Protein AF-A0A5B6WG13-F1 (afdb_monomer)

Radius of gyration: 21.67 Å; Cα contacts (8 Å, |Δi|>4): 33; chains: 1; bounding box: 46×40×50 Å

Organism: NCBI:txid47621

Solvent-accessible surface area (backbone atoms only — not comparable to full-atom values): 8619 Å² total; per-residue (Å²): 136,87,77,80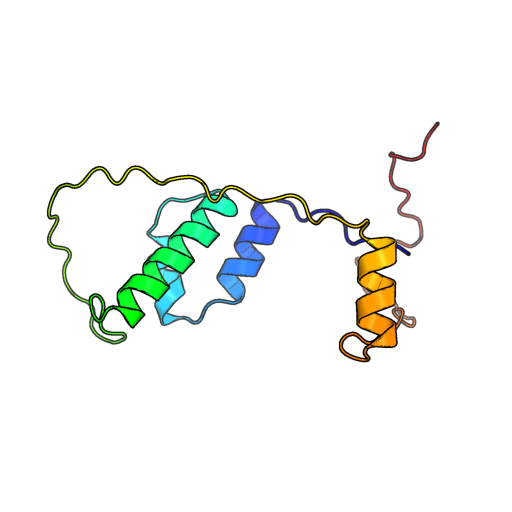,75,84,66,52,56,70,55,49,38,50,54,55,58,70,71,50,58,75,89,52,44,62,63,54,69,72,44,90,59,85,46,49,66,53,44,54,52,50,51,52,52,52,52,51,33,42,76,67,65,75,42,66,93,86,64,97,72,83,87,76,93,80,84,88,78,93,73,86,76,76,72,86,78,79,76,78,71,97,62,52,71,67,59,51,50,49,54,36,40,77,68,65,78,45,75,93,77,80,77,79,72,88,65,79,83,71,60,93,88,63,61,94,82,71,73,72,76,92,70,78,126

Mean predicted aligned error: 19.79 Å

Secondary structure (DSSP, 8-state):
-PPPP---HHHHHHHHHHHS-HHHHHHHHHS---SHHHHHHHHHHHHHHHHTTSS-TT--PPP--------------PPPPSS-HHHHHHHHHHTTS-------PPPSSPPTT--TT---GGG--

Sequence (125 aa):
MQVQPPLLEKETTMLFINTLKAPFITHMIESTTKSFADIVMAGEMIENAIRGGKIEAGKPLKVRQESGTRQNSKKPQFTPIPMTYNELYQSLFDAHVVSPFYLKLLQPPFPKSYNENAQYEYHQE

pLDDT: mean 70.32, std 14.32, range [37.28, 96.5]

Structure (mmCIF, N/CA/C/O backbone):
data_AF-A0A5B6WG13-F1
#
_entry.id   AF-A0A5B6WG13-F1
#
loop_
_atom_site.group_PDB
_atom_site.id
_atom_site.type_symbol
_atom_site.label_atom_id
_atom_site.label_alt_id
_atom_site.label_comp_id
_atom_site.label_asym_id
_atom_site.label_entity_id
_atom_site.label_seq_id
_atom_site.pdbx_PDB_ins_code
_atom_site.Cartn_x
_atom_site.Cartn_y
_atom_site.Cartn_z
_atom_site.occupancy
_atom_site.B_iso_or_equiv
_atom_site.auth_seq_id
_atom_site.auth_comp_id
_atom_site.auth_asym_id
_atom_site.auth_atom_id
_atom_site.pdbx_PDB_model_num
ATOM 1 N N . MET A 1 1 ? 11.047 -6.900 12.573 1.00 45.56 1 MET A N 1
ATOM 2 C CA . MET A 1 1 ? 10.112 -6.726 11.441 1.00 45.56 1 MET A CA 1
ATOM 3 C C . MET A 1 1 ? 10.522 -5.457 10.722 1.00 45.56 1 MET A C 1
ATOM 5 O O . MET A 1 1 ? 10.443 -4.402 11.331 1.00 45.56 1 MET A O 1
ATOM 9 N N . GLN A 1 2 ? 11.068 -5.557 9.512 1.00 47.16 2 GLN A N 1
ATOM 10 C CA . GLN A 1 2 ? 11.527 -4.389 8.760 1.00 47.16 2 GLN A CA 1
ATOM 11 C C . GLN A 1 2 ? 10.420 -3.997 7.782 1.00 47.16 2 GLN A C 1
ATOM 13 O O . GLN A 1 2 ? 10.029 -4.798 6.935 1.00 47.16 2 GLN A O 1
ATOM 18 N N . VAL A 1 3 ? 9.865 -2.802 7.962 1.00 42.59 3 VAL A N 1
ATOM 19 C CA . VAL A 1 3 ? 8.898 -2.220 7.030 1.00 42.59 3 VAL A CA 1
ATOM 20 C C . VAL A 1 3 ? 9.666 -1.599 5.867 1.00 42.59 3 VA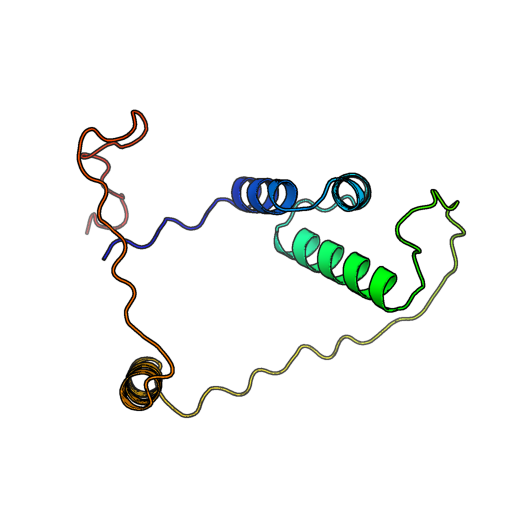L A C 1
ATOM 22 O O . VAL A 1 3 ? 10.684 -0.940 6.068 1.00 42.59 3 VAL A O 1
ATOM 25 N N . GLN A 1 4 ? 9.215 -1.883 4.647 1.00 53.78 4 GLN A N 1
ATOM 26 C CA . GLN A 1 4 ? 9.779 -1.336 3.416 1.00 53.78 4 GLN A CA 1
ATOM 27 C C . GLN A 1 4 ? 9.814 0.203 3.511 1.00 53.78 4 GLN A C 1
ATOM 29 O O . GLN A 1 4 ? 8.827 0.783 3.974 1.00 53.78 4 GLN A O 1
ATOM 34 N N . PRO A 1 5 ? 10.917 0.871 3.121 1.00 53.38 5 PRO A N 1
ATOM 35 C CA . PRO A 1 5 ? 11.000 2.327 3.176 1.00 53.38 5 PRO A CA 1
ATOM 36 C C . PRO A 1 5 ? 9.860 2.949 2.364 1.00 53.38 5 PRO A C 1
ATOM 38 O O . PRO A 1 5 ? 9.494 2.377 1.331 1.00 53.38 5 PRO A O 1
ATOM 41 N N . PRO A 1 6 ? 9.305 4.102 2.781 1.00 69.19 6 PRO A N 1
ATOM 42 C CA . PRO A 1 6 ? 8.326 4.817 1.976 1.00 69.19 6 PRO A CA 1
ATOM 43 C C . PRO A 1 6 ? 8.935 5.102 0.601 1.00 69.19 6 PRO A C 1
ATOM 45 O O . PRO A 1 6 ? 9.927 5.823 0.501 1.00 69.19 6 PRO A O 1
ATOM 48 N N . LEU A 1 7 ? 8.380 4.485 -0.444 1.00 73.50 7 LEU A N 1
ATOM 49 C CA . LEU A 1 7 ? 8.815 4.698 -1.823 1.00 73.50 7 LEU A CA 1
ATOM 50 C C . LEU A 1 7 ? 8.755 6.196 -2.140 1.00 73.50 7 LEU A C 1
ATOM 52 O O . LEU A 1 7 ? 7.782 6.871 -1.777 1.00 73.50 7 LEU A O 1
ATOM 56 N N . LEU A 1 8 ? 9.781 6.722 -2.819 1.00 77.00 8 LEU A N 1
ATOM 57 C CA . LEU A 1 8 ? 9.756 8.115 -3.250 1.00 77.00 8 LEU A CA 1
ATOM 58 C C . LEU A 1 8 ? 8.566 8.303 -4.195 1.00 77.00 8 LEU A C 1
ATOM 60 O O . LEU A 1 8 ? 8.265 7.431 -5.005 1.00 77.00 8 LEU A O 1
ATOM 64 N N . GLU A 1 9 ? 7.907 9.456 -4.146 1.00 68.69 9 GLU A N 1
ATOM 65 C CA . GLU A 1 9 ? 6.720 9.742 -4.962 1.00 68.69 9 GLU A CA 1
ATOM 66 C C . GLU A 1 9 ? 6.904 9.399 -6.451 1.00 68.69 9 GLU A C 1
ATOM 68 O O . GLU A 1 9 ? 6.016 8.830 -7.087 1.00 68.69 9 GLU A O 1
ATOM 73 N N . LYS A 1 10 ? 8.100 9.669 -6.983 1.00 68.38 10 LYS A N 1
ATOM 74 C CA . LYS A 1 10 ? 8.510 9.321 -8.346 1.00 68.38 10 LYS A CA 1
ATOM 75 C C . LYS A 1 10 ? 8.522 7.803 -8.600 1.00 68.38 10 LYS A C 1
ATOM 77 O O . LYS A 1 10 ? 8.123 7.358 -9.674 1.00 68.38 10 LYS A O 1
ATOM 82 N N . GLU A 1 11 ? 8.995 7.016 -7.641 1.00 74.12 11 GLU A N 1
ATOM 83 C CA . GLU A 1 11 ? 9.061 5.553 -7.723 1.00 74.12 11 GLU A CA 1
ATOM 84 C C . GLU A 1 11 ? 7.669 4.934 -7.587 1.00 74.12 11 GLU A C 1
ATOM 86 O O . GLU A 1 11 ? 7.298 4.093 -8.405 1.00 74.12 11 GLU A O 1
ATOM 91 N N . THR A 1 12 ? 6.861 5.412 -6.636 1.00 76.62 12 THR A N 1
ATOM 92 C CA . THR A 1 12 ? 5.461 4.989 -6.456 1.00 76.62 12 THR A CA 1
ATOM 93 C C . THR A 1 12 ? 4.622 5.297 -7.696 1.00 76.62 12 THR A C 1
ATOM 95 O O . THR A 1 12 ? 3.841 4.464 -8.153 1.00 76.62 12 THR A O 1
ATOM 98 N N . THR A 1 13 ? 4.838 6.471 -8.291 1.00 71.62 13 THR A N 1
ATOM 99 C CA . THR A 1 13 ? 4.223 6.895 -9.554 1.00 71.62 13 THR A CA 1
ATOM 100 C C . THR A 1 13 ? 4.571 5.949 -10.698 1.00 71.62 13 THR A C 1
ATOM 102 O O . THR A 1 13 ? 3.680 5.461 -11.392 1.00 71.62 13 THR A O 1
ATOM 105 N N . MET A 1 14 ? 5.859 5.653 -10.892 1.00 71.50 14 MET A N 1
ATOM 106 C CA . MET A 1 14 ? 6.286 4.722 -11.938 1.00 71.50 14 MET A CA 1
ATOM 107 C C . MET A 1 14 ? 5.742 3.313 -11.703 1.00 71.50 14 MET A C 1
ATOM 109 O O . MET A 1 14 ? 5.284 2.679 -12.651 1.00 71.50 14 MET A O 1
ATOM 113 N N . LEU A 1 15 ? 5.747 2.831 -10.457 1.00 77.44 15 LEU A N 1
ATOM 114 C CA . LEU A 1 15 ? 5.186 1.529 -10.108 1.00 77.44 15 LEU A CA 1
ATOM 115 C C . LEU A 1 15 ? 3.694 1.458 -10.455 1.00 77.44 15 LEU A C 1
ATOM 117 O O . LEU A 1 15 ? 3.264 0.476 -11.050 1.00 77.44 15 LEU A O 1
ATOM 121 N N . PHE A 1 16 ? 2.928 2.509 -10.159 1.00 75.06 16 PHE A N 1
ATOM 122 C CA . PHE A 1 16 ? 1.509 2.588 -10.503 1.00 75.06 16 PHE A CA 1
ATOM 123 C C . PHE A 1 16 ? 1.270 2.654 -12.019 1.00 75.06 16 PHE A C 1
ATOM 125 O O . PHE A 1 16 ? 0.441 1.917 -12.538 1.00 75.06 16 PHE A O 1
ATOM 132 N N . ILE A 1 17 ? 2.024 3.471 -12.763 1.00 69.75 17 ILE A N 1
ATOM 133 C CA . ILE A 1 17 ? 1.927 3.515 -14.236 1.00 69.75 17 ILE A CA 1
ATOM 134 C C . ILE A 1 17 ? 2.203 2.129 -14.842 1.00 69.75 17 ILE A C 1
ATOM 136 O O . ILE A 1 17 ? 1.497 1.703 -15.755 1.00 69.75 17 ILE A O 1
ATOM 140 N N . ASN A 1 18 ? 3.192 1.409 -14.306 1.00 74.81 18 ASN A N 1
ATOM 141 C CA . ASN A 1 18 ? 3.590 0.089 -14.790 1.00 74.81 18 ASN A CA 1
ATOM 142 C C . ASN A 1 18 ? 2.562 -1.022 -14.499 1.00 74.81 18 ASN A C 1
ATOM 144 O O . ASN A 1 18 ? 2.617 -2.064 -15.151 1.00 74.81 18 ASN A O 1
ATOM 148 N N . THR A 1 19 ? 1.636 -0.837 -13.547 1.00 77.25 19 THR A N 1
ATOM 149 C CA . THR A 1 19 ? 0.564 -1.815 -13.268 1.00 77.25 19 THR A CA 1
ATOM 150 C C . THR A 1 19 ? -0.679 -1.606 -14.132 1.00 77.25 19 THR A C 1
ATOM 152 O O . THR A 1 19 ? -1.539 -2.491 -14.196 1.00 77.25 19 THR A O 1
ATOM 155 N N . LEU A 1 20 ? -0.794 -0.471 -14.827 1.00 73.25 20 LEU A N 1
ATOM 156 C CA . LEU A 1 20 ? -1.931 -0.192 -15.697 1.00 73.25 20 LEU A CA 1
ATOM 157 C C . LEU A 1 20 ? -1.840 -0.946 -17.022 1.00 73.25 20 LEU A C 1
ATOM 159 O O . LEU A 1 20 ? -0.775 -1.171 -17.592 1.00 73.25 20 LEU A O 1
ATOM 163 N N . LYS A 1 21 ? -3.004 -1.301 -17.570 1.00 70.31 21 LYS A N 1
ATOM 164 C CA . LYS A 1 21 ? -3.085 -1.875 -18.916 1.00 70.31 21 LYS A CA 1
ATOM 165 C C . LYS A 1 21 ? -2.824 -0.785 -19.959 1.00 70.31 21 LYS A C 1
ATOM 167 O O . LYS A 1 21 ? -3.273 0.350 -19.805 1.00 70.31 21 LYS A O 1
ATOM 172 N N . ALA A 1 22 ? -2.188 -1.169 -21.067 1.00 66.38 22 ALA A N 1
ATOM 173 C CA . ALA A 1 22 ? -1.806 -0.279 -22.167 1.00 66.38 22 ALA A CA 1
ATOM 174 C C . ALA A 1 22 ? -2.878 0.741 -22.630 1.00 66.38 22 ALA A C 1
ATOM 176 O O . ALA A 1 22 ? -2.499 1.886 -22.868 1.00 66.38 22 ALA A O 1
ATOM 177 N N . PRO A 1 23 ? -4.192 0.420 -22.701 1.00 68.12 23 PRO A N 1
ATOM 178 C CA . PRO A 1 23 ? -5.213 1.392 -23.115 1.00 68.12 23 PRO A CA 1
ATOM 179 C C . PRO A 1 23 ? -5.317 2.629 -22.208 1.00 68.12 23 PRO A C 1
ATOM 181 O O . PRO A 1 23 ? -5.781 3.679 -22.648 1.00 68.12 23 PRO A O 1
ATOM 184 N N . PHE A 1 24 ? -4.896 2.510 -20.946 1.00 65.75 24 PHE A N 1
ATOM 185 C CA . PHE A 1 24 ? -5.067 3.541 -19.919 1.00 65.75 24 PHE A CA 1
ATOM 186 C C . PHE A 1 24 ? -3.803 4.376 -19.698 1.00 65.75 24 PHE A C 1
ATOM 188 O O . PHE A 1 24 ? -3.895 5.512 -19.240 1.00 65.75 24 PHE A O 1
ATOM 195 N N . ILE A 1 25 ? -2.635 3.855 -20.090 1.00 66.75 25 ILE A N 1
ATOM 196 C CA . ILE A 1 25 ? -1.341 4.531 -19.929 1.00 66.75 25 ILE A CA 1
ATOM 197 C C . ILE A 1 25 ? -1.299 5.835 -20.73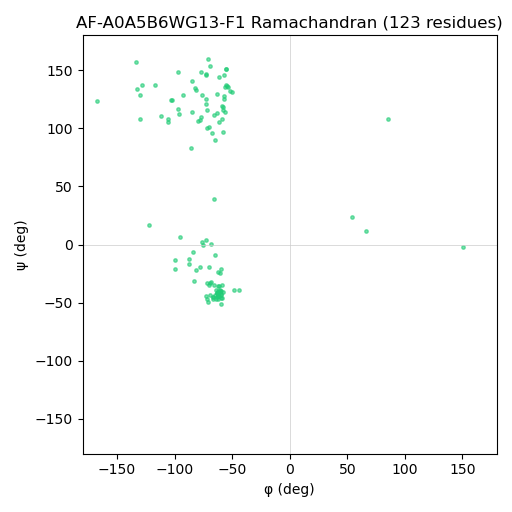5 1.00 66.75 25 ILE A C 1
ATOM 199 O O . ILE A 1 25 ? -0.917 6.864 -20.192 1.00 66.75 25 ILE A O 1
ATOM 203 N N . THR A 1 26 ? -1.746 5.835 -21.996 1.00 67.12 26 THR A N 1
ATOM 204 C CA . THR A 1 26 ? -1.767 7.050 -22.835 1.00 67.12 26 THR A CA 1
ATOM 205 C C . THR A 1 26 ? -2.621 8.156 -22.218 1.00 67.12 26 THR A C 1
ATOM 207 O O . THR A 1 26 ? -2.190 9.301 -22.156 1.00 67.12 26 THR A O 1
ATOM 210 N N . HIS A 1 27 ? -3.793 7.796 -21.686 1.00 66.19 27 HIS A N 1
ATOM 211 C CA . HIS A 1 27 ? -4.704 8.755 -21.059 1.00 66.19 27 HIS A CA 1
ATOM 212 C C . HIS A 1 27 ? -4.134 9.317 -19.751 1.00 66.19 27 HIS A C 1
ATOM 214 O O . HIS A 1 27 ? -4.376 10.475 -19.427 1.00 66.19 27 HIS A O 1
ATOM 220 N N . MET A 1 28 ? -3.354 8.517 -19.020 1.00 68.75 28 MET A N 1
ATOM 221 C CA . MET A 1 28 ? -2.746 8.938 -17.761 1.00 68.75 28 MET A CA 1
ATOM 222 C C . MET A 1 28 ? -1.440 9.726 -17.942 1.00 68.75 28 MET A C 1
ATOM 224 O O . MET A 1 28 ? -1.147 10.614 -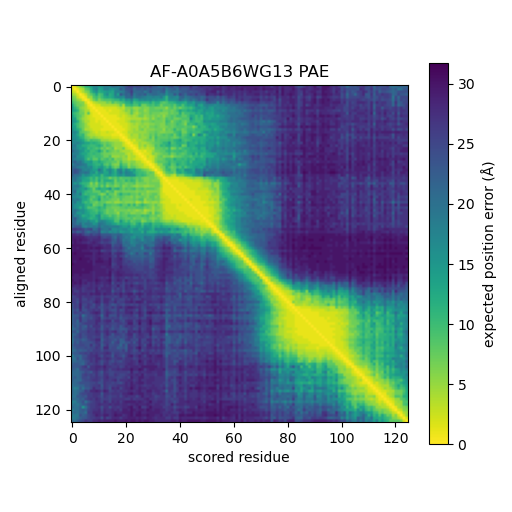17.150 1.00 68.75 28 MET A O 1
ATOM 228 N N . ILE A 1 29 ? -0.658 9.437 -18.987 1.00 65.00 29 ILE A N 1
ATOM 229 C CA . ILE A 1 29 ? 0.551 10.206 -19.328 1.00 65.00 29 ILE A CA 1
ATOM 230 C C . ILE A 1 29 ? 0.180 11.600 -19.860 1.00 65.00 29 ILE A C 1
ATOM 232 O O . ILE A 1 29 ? 0.889 12.568 -19.588 1.00 65.00 29 ILE A O 1
ATOM 236 N N . GLU A 1 30 ? -0.929 11.720 -20.597 1.00 63.69 30 GLU A N 1
ATOM 237 C CA . GLU A 1 30 ? -1.415 13.007 -21.113 1.00 63.69 30 GLU A CA 1
ATOM 238 C C . GLU A 1 30 ? -2.127 13.863 -20.051 1.00 63.69 30 GLU A C 1
ATOM 240 O O . GLU A 1 30 ? -2.210 15.084 -20.204 1.00 63.69 30 GLU A O 1
ATOM 245 N N . SER A 1 31 ? -2.589 13.273 -18.941 1.00 59.22 31 SER A N 1
ATOM 246 C CA . SER A 1 31 ? -2.996 14.037 -17.758 1.00 59.22 31 SER A CA 1
ATOM 247 C C . SER A 1 31 ? -1.745 14.491 -16.999 1.00 59.22 3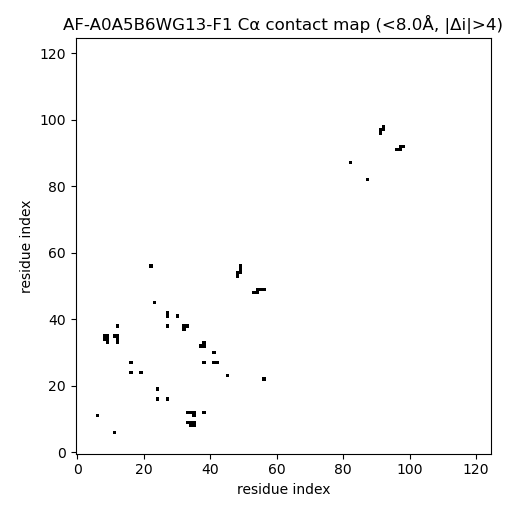1 SER A C 1
ATOM 249 O O . SER A 1 31 ? -1.029 13.681 -16.428 1.00 59.22 31 SER A O 1
ATOM 251 N N . THR A 1 32 ? -1.440 15.788 -17.018 1.00 52.22 32 THR A N 1
ATOM 252 C CA . THR A 1 32 ? -0.181 16.441 -16.588 1.00 52.22 32 THR A CA 1
ATOM 253 C C . THR A 1 32 ? 0.164 16.373 -15.082 1.00 52.22 32 THR A C 1
ATOM 255 O O . THR A 1 32 ? 0.645 17.351 -14.504 1.00 52.22 32 THR A O 1
ATOM 258 N N . THR A 1 33 ? -0.086 15.260 -14.402 1.00 56.41 33 THR A N 1
ATOM 259 C CA . THR A 1 33 ? -0.030 15.141 -12.939 1.00 56.41 33 THR A CA 1
ATOM 260 C C . THR A 1 33 ? 1.248 14.451 -12.458 1.00 56.41 33 THR A C 1
ATOM 262 O O . THR A 1 33 ? 1.556 13.343 -12.889 1.00 56.41 33 THR A O 1
ATOM 265 N N . LYS A 1 34 ? 2.008 15.114 -11.571 1.00 64.12 34 LYS A N 1
ATOM 266 C CA . LYS A 1 34 ? 3.321 14.648 -11.072 1.00 64.12 34 LYS A CA 1
ATOM 267 C C . LYS A 1 34 ? 3.265 13.974 -9.697 1.00 64.12 34 LYS A C 1
ATOM 269 O O . LYS A 1 34 ? 4.264 13.371 -9.313 1.00 64.12 34 LYS A O 1
ATOM 274 N N . SER A 1 35 ? 2.152 14.109 -8.969 1.00 69.81 35 SER A N 1
ATOM 275 C CA . SER A 1 35 ? 2.009 13.572 -7.616 1.00 69.81 35 SER A CA 1
ATOM 276 C C . SER A 1 35 ? 1.297 12.222 -7.614 1.00 69.81 35 SER A C 1
ATOM 278 O O . SER A 1 35 ? 0.422 11.970 -8.448 1.00 69.81 35 SER A O 1
ATOM 280 N N . PHE A 1 36 ? 1.639 11.355 -6.660 1.00 68.69 36 PHE A N 1
ATOM 281 C CA . PHE A 1 36 ? 0.988 10.045 -6.542 1.00 68.69 36 PHE A CA 1
ATOM 282 C C . PHE A 1 36 ? -0.522 10.186 -6.303 1.00 68.69 36 PHE A C 1
ATOM 284 O O . PHE A 1 36 ? -1.318 9.456 -6.891 1.00 68.69 36 PHE A O 1
ATOM 291 N N . ALA A 1 37 ? -0.922 11.163 -5.484 1.00 72.12 37 ALA A N 1
ATOM 292 C CA . ALA A 1 37 ? -2.328 11.435 -5.207 1.00 72.12 37 ALA A CA 1
ATOM 293 C C . ALA A 1 37 ? -3.076 11.850 -6.480 1.00 72.12 37 ALA A C 1
ATOM 295 O O . ALA A 1 37 ? -4.153 11.329 -6.756 1.00 72.12 37 ALA A O 1
ATOM 296 N N . ASP A 1 38 ? -2.484 12.724 -7.292 1.00 71.75 38 ASP A N 1
ATOM 297 C CA . ASP A 1 38 ? -3.111 13.185 -8.530 1.00 71.75 38 ASP A CA 1
ATOM 298 C C . ASP A 1 38 ? -3.266 12.049 -9.556 1.00 71.75 38 ASP A C 1
ATOM 300 O O . ASP A 1 38 ? -4.265 11.988 -10.270 1.00 71.75 38 ASP A O 1
ATOM 304 N N . ILE A 1 39 ? -2.312 11.115 -9.590 1.00 74.69 39 ILE A N 1
ATOM 305 C CA . ILE A 1 39 ? -2.346 9.931 -10.457 1.00 74.69 39 ILE A CA 1
ATOM 306 C C . ILE A 1 39 ? -3.431 8.940 -10.026 1.00 74.69 39 ILE A C 1
ATOM 308 O O . ILE A 1 39 ? -4.171 8.438 -10.874 1.00 74.69 39 ILE A O 1
ATOM 312 N N . VAL A 1 40 ? -3.565 8.680 -8.722 1.00 76.25 40 VAL A N 1
ATOM 313 C CA . VAL A 1 40 ? -4.638 7.826 -8.184 1.00 76.25 40 VAL A CA 1
ATOM 314 C C . VAL A 1 40 ? -6.006 8.428 -8.509 1.00 76.25 40 VAL A C 1
ATOM 316 O O . VAL A 1 40 ? -6.886 7.724 -9.006 1.00 76.25 40 VAL A O 1
ATOM 319 N N . MET A 1 41 ? -6.158 9.741 -8.320 1.00 76.06 41 MET A N 1
ATOM 320 C CA . MET A 1 41 ? -7.387 10.464 -8.656 1.00 76.06 41 MET A CA 1
ATOM 321 C C . MET A 1 41 ? -7.683 10.418 -10.166 1.00 76.06 41 MET A C 1
ATOM 323 O O . MET A 1 41 ? -8.828 10.195 -10.560 1.00 76.06 41 MET A O 1
ATOM 327 N N . ALA A 1 42 ? -6.671 10.576 -11.027 1.00 76.38 42 ALA A N 1
ATOM 328 C CA . ALA A 1 42 ? -6.829 10.474 -12.480 1.00 76.38 42 ALA A CA 1
ATOM 329 C C . ALA A 1 42 ? -7.240 9.056 -12.922 1.00 76.38 42 ALA A C 1
ATOM 331 O O . ALA A 1 42 ? -8.153 8.906 -13.739 1.00 76.38 42 ALA A O 1
ATOM 332 N N . GLY A 1 43 ? -6.623 8.017 -12.349 1.00 77.62 43 GLY A N 1
ATOM 333 C CA . GLY A 1 43 ? -6.992 6.620 -12.590 1.00 77.62 43 GLY A CA 1
ATOM 334 C C . GLY A 1 43 ? -8.441 6.320 -12.197 1.00 77.62 43 GLY A C 1
ATOM 335 O O . GLY A 1 43 ? -9.191 5.751 -12.993 1.00 77.62 43 GLY A O 1
ATOM 336 N N . GLU A 1 44 ? -8.869 6.786 -11.020 1.00 80.38 44 GLU A N 1
ATOM 337 C CA . GLU A 1 44 ? -10.253 6.649 -10.548 1.00 80.38 44 GLU A CA 1
ATOM 338 C C . GLU A 1 44 ? -11.250 7.379 -11.466 1.00 80.38 44 GLU A C 1
ATOM 340 O O . GLU A 1 44 ? -12.324 6.855 -11.780 1.00 80.38 44 GLU A O 1
ATOM 345 N N . MET A 1 45 ? -10.898 8.574 -11.954 1.00 76.06 45 MET A N 1
ATOM 346 C CA . MET A 1 45 ? -11.726 9.322 -12.905 1.00 76.06 45 MET A CA 1
ATOM 347 C C . MET A 1 45 ? -11.903 8.582 -14.236 1.00 76.06 45 MET A C 1
ATOM 349 O O . MET A 1 45 ? -13.014 8.551 -14.775 1.00 76.06 45 MET A O 1
ATOM 353 N N . ILE A 1 46 ? -10.837 7.969 -14.756 1.00 77.25 46 ILE A N 1
ATOM 354 C CA . ILE A 1 46 ? -10.876 7.184 -15.997 1.00 77.25 46 ILE A CA 1
ATOM 355 C C . ILE A 1 46 ? -11.733 5.926 -15.805 1.00 77.25 46 ILE A C 1
ATOM 357 O O . ILE A 1 46 ? -12.605 5.646 -16.630 1.00 77.25 46 ILE A O 1
ATOM 361 N N . GLU A 1 47 ? -11.556 5.199 -14.700 1.00 78.56 47 GLU A N 1
ATOM 362 C CA . GLU A 1 47 ? -12.336 3.992 -14.403 1.00 78.56 47 GLU A CA 1
ATOM 363 C C . GLU A 1 47 ? -13.836 4.299 -14.254 1.00 78.56 47 GLU A C 1
ATOM 365 O O . GLU A 1 47 ? -14.685 3.616 -14.838 1.00 78.56 47 GLU A O 1
ATOM 370 N N . ASN A 1 48 ? -14.169 5.377 -13.535 1.00 75.00 48 ASN A N 1
ATOM 371 C CA . ASN A 1 48 ? -15.540 5.864 -13.395 1.00 75.00 48 ASN A CA 1
ATOM 372 C C . ASN A 1 48 ? -16.158 6.256 -14.745 1.00 75.00 48 ASN A C 1
ATOM 374 O O . ASN A 1 48 ? -17.327 5.959 -14.996 1.00 75.00 48 ASN A O 1
ATOM 378 N N . ALA A 1 49 ? -15.390 6.891 -15.632 1.00 70.12 49 ALA A N 1
ATOM 379 C CA . ALA A 1 49 ? -15.868 7.290 -16.952 1.00 70.12 49 ALA A CA 1
ATOM 380 C C . ALA A 1 49 ? -16.127 6.090 -17.884 1.00 70.12 49 ALA A C 1
ATOM 382 O O . ALA A 1 49 ? -17.074 6.130 -18.675 1.00 70.12 49 ALA A O 1
ATOM 383 N N . ILE A 1 50 ? -15.346 5.013 -17.757 1.00 74.25 50 ILE A N 1
ATOM 384 C CA . ILE A 1 50 ? -15.560 3.753 -18.489 1.00 74.25 50 ILE A CA 1
ATOM 385 C C . ILE A 1 50 ? -16.798 3.031 -17.958 1.00 74.25 50 ILE A C 1
ATOM 387 O O . ILE A 1 50 ? -17.683 2.664 -18.729 1.00 74.25 50 ILE A O 1
ATOM 391 N N . ARG A 1 51 ? -16.899 2.875 -16.633 1.00 78.25 51 ARG A N 1
ATOM 392 C CA . ARG A 1 51 ? -18.052 2.236 -15.978 1.00 78.25 51 ARG A CA 1
ATOM 393 C C . ARG A 1 51 ? -19.355 2.993 -16.238 1.00 78.25 51 ARG A C 1
ATOM 395 O O . ARG A 1 51 ? -20.398 2.371 -16.402 1.00 78.25 51 ARG A O 1
ATOM 402 N N . GLY A 1 52 ? -19.290 4.321 -16.311 1.00 72.44 52 GLY A N 1
ATOM 403 C CA . GLY A 1 52 ? -20.421 5.180 -16.657 1.00 72.44 52 GLY A CA 1
ATOM 404 C C . GLY A 1 52 ? -20.773 5.209 -18.149 1.00 72.44 52 GLY A C 1
ATOM 405 O O . GLY A 1 52 ? -21.649 5.980 -18.530 1.00 72.44 52 GLY A O 1
ATOM 406 N N . GLY A 1 53 ? -20.082 4.440 -19.002 1.00 65.50 53 GLY A N 1
ATOM 407 C CA . GLY A 1 53 ? -20.317 4.408 -20.452 1.00 65.50 53 GLY A CA 1
ATOM 408 C C . GLY A 1 53 ? -19.979 5.716 -21.177 1.00 65.50 53 GLY A C 1
ATOM 409 O O . GLY A 1 53 ? -20.339 5.888 -22.338 1.00 65.50 53 GLY A O 1
ATOM 410 N N . LYS A 1 54 ? -19.297 6.654 -20.504 1.00 61.38 54 LYS A N 1
ATOM 411 C CA . LYS A 1 54 ? -18.935 7.973 -21.047 1.00 61.38 54 LYS A CA 1
ATOM 412 C C . LYS A 1 54 ? -17.686 7.903 -21.932 1.00 61.38 54 LYS A C 1
ATOM 414 O O . LYS A 1 54 ? -17.491 8.769 -22.782 1.00 61.38 54 LYS A O 1
ATOM 419 N N . ILE A 1 55 ? -16.862 6.870 -21.749 1.00 61.25 55 ILE A N 1
ATOM 420 C CA . ILE A 1 55 ? -15.706 6.544 -22.588 1.00 61.25 55 ILE A CA 1
ATOM 421 C C . ILE A 1 55 ? -15.819 5.062 -22.947 1.00 61.25 55 ILE A C 1
ATOM 423 O O . ILE A 1 55 ? -15.642 4.192 -22.097 1.00 61.25 55 ILE A O 1
ATOM 427 N N . GLU A 1 56 ? -16.146 4.755 -24.201 1.00 56.62 56 GLU A N 1
ATOM 428 C CA . GLU A 1 56 ? -16.100 3.375 -24.681 1.00 56.62 56 GLU A CA 1
ATOM 429 C C . GLU A 1 56 ? -14.638 2.948 -24.845 1.00 56.62 56 GLU A C 1
ATOM 431 O O . GLU A 1 56 ? -13.879 3.553 -25.608 1.00 56.62 56 GLU A O 1
ATOM 436 N N . ALA A 1 57 ? -14.244 1.897 -24.124 1.00 49.50 57 ALA A N 1
ATOM 437 C CA . ALA A 1 57 ? -12.925 1.290 -24.222 1.00 49.50 57 ALA A CA 1
ATOM 438 C C . ALA A 1 57 ? -12.733 0.683 -25.623 1.00 49.50 57 ALA A C 1
ATOM 440 O O . ALA A 1 57 ? -13.075 -0.473 -25.857 1.00 49.50 57 ALA A O 1
ATOM 441 N N . GLY A 1 58 ? -12.218 1.473 -26.569 1.00 51.62 58 GLY A N 1
ATOM 442 C CA . GLY A 1 58 ? -11.870 0.967 -27.900 1.00 51.62 58 GLY A CA 1
ATOM 443 C C . GLY A 1 58 ? -11.950 1.940 -29.074 1.00 51.62 58 GLY A C 1
ATOM 444 O O . GLY A 1 58 ? -11.599 1.536 -30.179 1.00 51.62 58 GLY A O 1
ATOM 445 N N . LYS A 1 59 ? -12.366 3.201 -28.895 1.00 47.00 59 LYS A N 1
ATOM 446 C CA . LYS A 1 59 ? -12.399 4.172 -30.004 1.00 47.00 59 LYS A CA 1
ATOM 447 C C . LYS A 1 59 ? -11.714 5.494 -29.639 1.00 47.00 59 LYS A C 1
ATOM 449 O O . LYS A 1 59 ? -12.057 6.069 -28.608 1.00 47.00 59 LYS A O 1
ATOM 454 N N . PRO A 1 60 ? -10.767 6.003 -30.457 1.00 48.91 60 PRO A N 1
ATOM 455 C CA . PRO A 1 60 ? -10.170 7.309 -30.220 1.00 48.91 60 PRO A CA 1
ATOM 456 C C . PRO A 1 60 ? -11.231 8.359 -30.547 1.00 48.91 60 PRO A C 1
ATOM 458 O O . PRO A 1 60 ? -11.508 8.628 -31.717 1.00 48.91 60 PRO A O 1
ATOM 461 N N . LEU A 1 61 ? -11.888 8.905 -29.523 1.00 45.91 61 LEU A N 1
ATOM 462 C CA . LEU A 1 61 ? -12.932 9.903 -29.723 1.00 45.91 61 LEU A CA 1
ATOM 463 C C . LEU A 1 61 ? -12.418 11.305 -29.403 1.00 45.91 61 LEU A C 1
ATOM 465 O O . LEU A 1 61 ? -11.915 11.582 -28.318 1.00 45.91 61 LEU A O 1
ATOM 469 N N . LYS A 1 62 ? -12.565 12.181 -30.401 1.00 47.81 62 LYS A N 1
ATOM 470 C CA . LYS A 1 62 ? -12.227 13.602 -30.365 1.00 47.81 62 LYS A CA 1
ATOM 471 C C . LYS A 1 62 ? -12.821 14.295 -29.138 1.00 47.81 62 LYS A C 1
ATOM 473 O O . LYS A 1 62 ? -14.023 14.226 -28.892 1.00 47.81 62 LYS A O 1
ATOM 478 N N . VAL A 1 63 ? -11.963 15.046 -28.453 1.00 41.44 63 VAL A N 1
ATOM 479 C CA . VAL A 1 63 ? -12.310 15.961 -27.366 1.00 41.44 63 VAL A CA 1
ATOM 480 C C . VAL A 1 63 ? -13.288 17.016 -27.878 1.00 41.44 63 VAL A C 1
ATOM 482 O O . VAL A 1 63 ? -12.956 17.809 -28.760 1.00 41.44 63 VAL A O 1
ATOM 485 N N . ARG A 1 64 ? -14.481 17.062 -27.285 1.00 45.19 64 ARG A N 1
ATOM 486 C CA . ARG A 1 64 ? -15.299 18.272 -27.260 1.00 45.19 64 ARG A CA 1
ATOM 487 C C . ARG A 1 64 ? -15.343 18.770 -25.823 1.00 45.19 64 ARG A C 1
ATOM 489 O O . ARG A 1 64 ? -15.864 18.117 -24.926 1.00 45.19 64 ARG A O 1
ATOM 496 N N . GLN A 1 65 ? -14.685 19.904 -25.643 1.00 55.47 65 GLN A N 1
ATOM 497 C CA . GLN A 1 65 ? -14.577 20.674 -24.419 1.00 55.47 65 GLN A CA 1
ATOM 498 C C . GLN A 1 65 ? -15.962 21.215 -24.066 1.00 55.47 65 GLN A C 1
ATOM 500 O O . GLN A 1 65 ? -16.478 22.062 -24.789 1.00 55.47 65 GLN A O 1
ATOM 505 N N . GLU A 1 66 ? -16.570 20.731 -22.983 1.00 37.84 66 GLU A N 1
ATOM 506 C CA . GLU A 1 66 ? -17.789 21.336 -22.449 1.00 37.84 66 GLU A CA 1
ATOM 507 C C . GLU A 1 66 ? -17.696 21.526 -20.936 1.00 37.84 66 GLU A C 1
ATOM 509 O O . GLU A 1 66 ? -17.215 20.698 -20.164 1.00 37.84 66 GLU A O 1
ATOM 514 N N . SER A 1 67 ? -18.095 22.735 -20.586 1.00 52.06 67 SER A N 1
ATOM 515 C CA . SER A 1 67 ? -17.948 23.481 -19.355 1.00 52.06 67 SER A CA 1
ATOM 516 C C . SER A 1 67 ? -18.819 22.989 -18.202 1.00 52.06 67 SER A C 1
ATOM 518 O O . SER A 1 67 ? -19.989 22.687 -18.392 1.00 52.06 67 SER A O 1
ATOM 520 N N . GLY A 1 68 ? -18.279 23.128 -16.988 1.00 47.25 68 GLY A N 1
ATOM 521 C CA . GLY A 1 68 ? -19.042 23.551 -15.813 1.00 47.25 68 GLY A CA 1
ATOM 522 C C . GLY A 1 68 ? -19.785 22.467 -15.034 1.00 47.25 68 GLY A C 1
ATOM 523 O O . GLY A 1 68 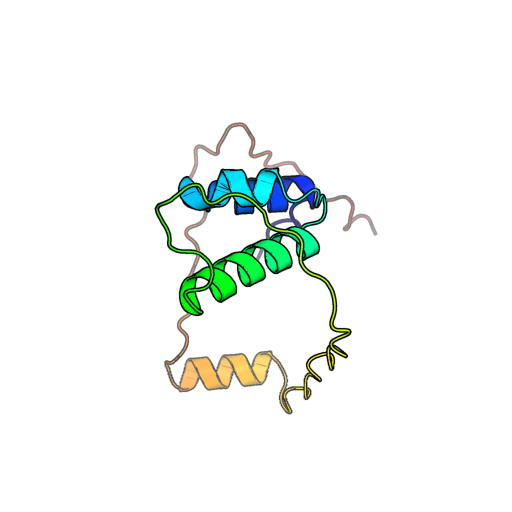? -20.875 22.053 -15.399 1.00 47.25 68 GLY A O 1
ATOM 524 N N . THR A 1 69 ? -19.284 22.141 -13.843 1.00 37.28 69 THR A N 1
ATOM 525 C CA . THR A 1 69 ? -20.060 22.279 -12.596 1.00 37.28 69 THR A CA 1
ATOM 526 C C . THR A 1 69 ? -19.125 22.124 -11.401 1.00 37.28 69 THR A C 1
ATOM 528 O O . THR A 1 69 ? -18.416 21.133 -11.262 1.00 37.28 69 THR A O 1
ATOM 531 N N . ARG A 1 70 ? -19.113 23.136 -10.529 1.00 51.53 70 ARG A N 1
ATOM 532 C CA . ARG A 1 70 ? -18.476 23.085 -9.212 1.00 51.53 70 ARG A CA 1
ATOM 533 C C . ARG A 1 70 ? -19.166 21.993 -8.394 1.00 51.53 70 ARG A C 1
ATOM 535 O O . ARG A 1 70 ? -20.289 22.206 -7.945 1.00 51.53 70 ARG A O 1
ATOM 542 N N . GLN A 1 71 ? -18.523 20.847 -8.194 1.00 52.78 71 GLN A N 1
ATOM 543 C CA . GLN A 1 71 ? -18.976 19.886 -7.194 1.00 52.78 71 GLN A CA 1
ATOM 544 C C . GLN A 1 71 ? -18.178 20.096 -5.911 1.00 52.78 71 GLN A C 1
ATOM 546 O O . GLN A 1 71 ? -16.970 19.888 -5.863 1.00 52.78 71 GLN A O 1
ATOM 551 N N . ASN A 1 72 ? -18.878 20.561 -4.876 1.00 49.03 72 ASN A N 1
ATOM 552 C CA . ASN A 1 72 ? -18.404 20.551 -3.499 1.00 49.03 72 ASN A CA 1
ATOM 553 C C . ASN A 1 72 ? -18.096 19.099 -3.110 1.00 49.03 72 ASN A C 1
ATOM 555 O O . ASN A 1 72 ? -18.999 18.352 -2.732 1.00 49.03 72 ASN A O 1
ATOM 559 N N . SER A 1 73 ? -16.831 18.693 -3.204 1.00 53.69 73 SER A N 1
ATOM 560 C CA . SER A 1 73 ? -16.359 17.421 -2.670 1.00 53.69 73 SER A CA 1
ATOM 561 C C . SER A 1 73 ? -16.449 17.483 -1.143 1.00 53.69 73 SER A C 1
ATOM 563 O O . SER A 1 73 ? -15.564 18.027 -0.476 1.00 53.69 73 SER A O 1
ATOM 565 N N . LYS A 1 74 ? -17.541 16.966 -0.568 1.00 61.66 74 LYS A N 1
ATOM 566 C CA . LYS A 1 74 ? -17.583 16.651 0.863 1.00 61.66 74 LYS A CA 1
ATOM 567 C C . LYS A 1 74 ? -16.461 15.641 1.101 1.00 61.66 74 LYS A C 1
ATOM 569 O O . LYS A 1 74 ? -16.548 14.518 0.615 1.00 61.66 74 LYS A O 1
ATOM 574 N N . LYS A 1 75 ? -15.382 16.066 1.767 1.00 63.22 75 LYS A N 1
ATOM 575 C CA . LYS A 1 75 ? -14.300 15.165 2.176 1.00 63.22 75 LYS A CA 1
ATOM 576 C C . LYS A 1 75 ? -14.936 13.989 2.928 1.00 63.22 75 LYS A C 1
ATOM 578 O O . LYS A 1 75 ? -15.780 14.254 3.789 1.00 63.22 75 LYS A O 1
ATOM 583 N N . PRO A 1 76 ? -14.584 12.731 2.620 1.00 66.06 76 PRO A N 1
ATOM 584 C CA . PRO A 1 76 ? -15.068 11.602 3.396 1.00 66.06 76 PRO A CA 1
ATOM 585 C C . PRO A 1 76 ? -14.639 11.810 4.850 1.00 66.06 76 PRO A C 1
ATOM 587 O O . PRO A 1 76 ? -13.453 11.910 5.162 1.00 66.06 76 PRO A O 1
ATOM 590 N N . GLN A 1 77 ? -15.621 11.973 5.732 1.00 74.38 77 GLN A N 1
ATOM 591 C CA . GLN A 1 77 ? -15.383 12.112 7.158 1.00 74.38 77 GLN A CA 1
ATOM 592 C C . GLN A 1 77 ? -15.150 10.711 7.718 1.00 74.38 77 GLN A C 1
ATOM 594 O O . GLN A 1 77 ? -16.083 9.920 7.824 1.00 74.38 77 GLN A O 1
ATOM 599 N N . PHE A 1 78 ? -13.899 10.399 8.047 1.00 75.69 78 PHE A N 1
ATOM 600 C CA . PHE A 1 78 ? -13.565 9.147 8.713 1.00 75.69 78 PHE A CA 1
ATOM 601 C C . PHE A 1 78 ? -14.045 9.204 10.161 1.00 75.69 78 PHE A C 1
ATOM 603 O O . PHE A 1 78 ? -13.575 10.018 10.957 1.00 75.69 78 PHE A O 1
ATOM 610 N N . THR A 1 79 ? -14.989 8.336 10.506 1.00 81.06 79 THR A N 1
ATOM 611 C CA . THR A 1 79 ? -15.304 8.036 11.901 1.00 81.06 79 THR A CA 1
ATOM 612 C C . THR A 1 79 ? -14.161 7.200 12.478 1.00 81.06 79 THR A C 1
ATOM 614 O O . THR A 1 79 ? -13.845 6.160 11.891 1.00 81.06 79 THR A O 1
ATOM 617 N N . PRO A 1 80 ? -13.528 7.612 13.590 1.00 85.25 80 PRO A N 1
ATOM 618 C CA . PRO A 1 80 ? -12.516 6.797 14.246 1.00 85.25 80 PRO A CA 1
ATOM 619 C C . PRO A 1 80 ? -13.091 5.427 14.603 1.00 85.25 80 PRO A C 1
ATOM 621 O O . PRO A 1 80 ? -14.214 5.331 15.103 1.00 85.25 80 PRO A O 1
ATOM 624 N N . ILE A 1 81 ? -12.327 4.370 14.337 1.00 87.06 81 ILE A N 1
ATOM 625 C CA . ILE A 1 81 ? -12.688 3.023 14.774 1.00 87.06 81 ILE A CA 1
ATOM 626 C C . ILE A 1 81 ? -12.688 3.035 16.313 1.00 87.06 81 ILE A C 1
ATOM 628 O O . ILE A 1 81 ? -11.709 3.493 16.904 1.00 87.06 81 ILE A O 1
ATOM 632 N N . PRO A 1 82 ? -13.759 2.560 16.977 1.00 88.94 82 PRO A N 1
ATOM 633 C CA . PRO A 1 82 ? -13.920 2.679 18.430 1.00 88.94 82 PRO A CA 1
ATOM 634 C C . PRO A 1 82 ? -12.996 1.756 19.243 1.00 88.94 82 PRO A C 1
ATOM 636 O O . PRO A 1 82 ? -13.110 1.707 20.462 1.00 88.94 82 PRO A O 1
ATOM 639 N N . MET A 1 83 ? -12.105 1.017 18.584 1.00 92.12 83 MET A N 1
ATOM 640 C CA . MET A 1 83 ? -11.175 0.068 19.189 1.00 92.12 83 MET A CA 1
ATOM 641 C C . MET A 1 83 ? -9.774 0.266 18.614 1.00 92.12 83 MET A C 1
ATOM 643 O O . MET A 1 83 ? -9.601 0.786 17.506 1.00 92.12 83 MET A O 1
ATOM 647 N N . THR A 1 84 ? -8.764 -0.158 19.363 1.00 95.06 84 THR A N 1
ATOM 648 C CA . THR A 1 84 ? -7.370 -0.055 18.930 1.00 95.06 84 THR A CA 1
ATOM 649 C C . THR A 1 84 ? -7.061 -1.041 17.799 1.00 95.06 84 THR A C 1
ATOM 651 O O . THR A 1 84 ? -7.736 -2.055 17.621 1.00 95.06 84 THR A O 1
ATOM 654 N N . TYR A 1 85 ? -5.993 -0.776 17.041 1.00 90.19 85 TYR A N 1
ATOM 655 C CA . TYR A 1 85 ? -5.556 -1.669 15.962 1.00 90.19 85 TYR A CA 1
ATOM 656 C C . TYR A 1 85 ? -5.226 -3.085 16.463 1.00 90.19 85 TYR A C 1
ATOM 658 O O . TYR A 1 85 ? -5.511 -4.061 15.776 1.00 90.19 85 TYR A O 1
ATOM 666 N N . ASN A 1 86 ? -4.674 -3.207 17.675 1.00 91.31 86 ASN A N 1
ATOM 667 C CA . ASN A 1 86 ? -4.343 -4.501 18.271 1.00 91.31 86 ASN A CA 1
ATOM 668 C C . ASN A 1 86 ? -5.597 -5.320 18.582 1.00 91.31 86 ASN A C 1
ATOM 670 O O . ASN A 1 86 ? -5.656 -6.496 18.236 1.00 91.31 86 ASN A O 1
ATOM 674 N N . GLU A 1 87 ? -6.604 -4.702 19.198 1.00 95.56 87 GLU A N 1
ATOM 675 C CA . GLU A 1 87 ? -7.875 -5.371 19.489 1.00 95.56 87 GLU A CA 1
ATOM 676 C C . GLU A 1 87 ? -8.591 -5.761 18.191 1.00 95.56 87 GLU A C 1
ATOM 678 O O . GLU A 1 87 ? -9.153 -6.851 18.095 1.00 95.56 87 GLU A O 1
ATOM 683 N N . LEU A 1 88 ? -8.540 -4.892 17.173 1.00 93.88 88 LEU A N 1
ATOM 684 C CA . LEU A 1 88 ? -9.147 -5.160 15.873 1.00 93.88 88 LEU A CA 1
ATOM 685 C C . LEU A 1 88 ? -8.460 -6.349 15.200 1.00 93.88 88 LEU A C 1
ATOM 687 O O . LEU A 1 88 ? -9.133 -7.260 14.727 1.00 93.88 88 LEU A O 1
ATOM 691 N N . TYR A 1 89 ? -7.126 -6.370 15.198 1.00 92.19 89 TYR A N 1
ATOM 692 C CA . TYR A 1 89 ? -6.348 -7.478 14.656 1.00 92.19 89 TYR A CA 1
ATOM 693 C C . TYR A 1 89 ? -6.678 -8.803 15.355 1.00 92.19 89 TYR A C 1
ATOM 695 O O . TYR A 1 89 ? -6.912 -9.795 14.668 1.00 92.19 89 TYR A O 1
ATOM 703 N N . GLN A 1 90 ? -6.755 -8.817 16.691 1.00 95.25 90 GLN A N 1
ATOM 704 C CA . GLN A 1 90 ? -7.123 -10.022 17.443 1.00 95.25 90 GLN A CA 1
ATOM 705 C C . GLN A 1 90 ? -8.538 -10.491 17.103 1.00 95.25 90 GLN A C 1
ATOM 707 O O . GLN A 1 90 ? -8.723 -11.650 16.755 1.00 95.25 90 GLN A O 1
ATOM 712 N N . SER A 1 91 ? -9.519 -9.582 17.076 1.00 94.88 91 SER A N 1
ATOM 713 C CA . SER A 1 91 ? -10.897 -9.931 16.712 1.00 94.88 91 SER A CA 1
ATOM 714 C C . SER A 1 91 ? -11.004 -10.525 15.302 1.00 94.88 91 SER A C 1
ATOM 716 O O . SER A 1 91 ? -11.752 -11.480 15.093 1.00 94.88 91 SER A O 1
ATOM 718 N N . LEU A 1 92 ? -10.253 -9.986 14.337 1.00 94.56 92 LEU A N 1
ATOM 719 C CA . LEU A 1 92 ? -10.224 -10.493 12.963 1.00 94.56 92 LEU A CA 1
ATOM 720 C C . LEU A 1 92 ? -9.492 -11.842 12.849 1.00 94.56 92 LEU A C 1
ATOM 722 O O . LEU A 1 92 ? -9.861 -12.677 12.019 1.00 94.56 92 LEU A O 1
ATOM 726 N N . PHE A 1 93 ? -8.468 -12.062 13.672 1.00 94.75 93 PHE A N 1
ATOM 727 C CA . PHE A 1 93 ? -7.739 -13.326 13.737 1.00 94.75 93 PHE A CA 1
ATOM 728 C C . PHE A 1 93 ? -8.579 -14.436 14.391 1.00 94.75 93 PHE A C 1
ATOM 730 O O . PHE A 1 93 ? -8.704 -15.514 13.809 1.00 94.75 93 PHE A O 1
ATOM 737 N N . ASP A 1 94 ? -9.225 -14.153 15.528 1.00 94.62 94 ASP A N 1
ATOM 738 C CA . ASP A 1 94 ? -10.114 -15.078 16.252 1.00 94.62 94 ASP A CA 1
ATOM 739 C C . ASP A 1 94 ? -11.336 -15.474 15.415 1.00 94.62 94 ASP A C 1
ATOM 741 O O . ASP A 1 94 ? -11.784 -16.620 15.439 1.00 94.62 94 ASP A O 1
ATOM 745 N N . ALA A 1 95 ? -11.859 -14.536 14.620 1.00 96.50 95 ALA A N 1
ATOM 746 C CA . ALA A 1 95 ? -12.932 -14.802 13.666 1.00 96.50 95 ALA A CA 1
ATOM 747 C C . ALA A 1 95 ? -12.458 -15.547 12.399 1.00 96.50 95 ALA A C 1
ATOM 749 O O . ALA A 1 95 ? -13.269 -15.802 11.508 1.00 96.50 95 ALA A O 1
ATOM 750 N N . HIS A 1 96 ? -11.163 -15.872 12.285 1.00 92.38 96 HIS A N 1
ATOM 751 C CA . HIS A 1 96 ? -10.534 -16.510 11.123 1.00 92.38 96 HIS A CA 1
ATOM 752 C C . HIS A 1 96 ? -10.760 -15.784 9.784 1.00 92.38 96 HIS A C 1
ATOM 754 O O . HIS A 1 96 ? -10.643 -16.382 8.714 1.00 92.38 96 HIS A O 1
ATOM 760 N N . VAL A 1 97 ? -11.046 -14.480 9.821 1.00 94.44 97 VAL A N 1
ATOM 761 C CA . VAL A 1 97 ? -11.195 -13.652 8.612 1.00 94.44 97 VAL A CA 1
ATOM 762 C C . VAL A 1 97 ? -9.860 -13.082 8.134 1.00 94.44 97 VAL A C 1
ATOM 764 O O . VAL A 1 97 ? -9.742 -12.658 6.986 1.00 94.44 97 VAL A O 1
ATOM 767 N N . VAL A 1 98 ? -8.838 -13.098 8.995 1.00 91.50 98 VAL A N 1
ATOM 768 C CA . VAL A 1 98 ? -7.457 -12.733 8.666 1.00 91.50 98 VAL A CA 1
ATOM 769 C C . VAL A 1 98 ? -6.522 -13.851 9.122 1.00 91.50 98 VAL A C 1
ATOM 771 O O . VAL A 1 98 ? -6.653 -14.375 10.224 1.00 91.50 98 VAL A O 1
ATOM 774 N N . SER A 1 99 ? -5.547 -14.198 8.280 1.00 88.88 99 SER A N 1
ATOM 775 C CA . SER A 1 99 ? -4.460 -15.120 8.622 1.00 88.88 99 SER A CA 1
ATOM 776 C C . SER A 1 99 ? -3.120 -14.387 8.548 1.00 88.88 99 SER A C 1
ATOM 778 O O . SER A 1 99 ? -2.882 -13.673 7.569 1.00 88.88 99 SER A O 1
ATOM 780 N N . PRO A 1 100 ? -2.208 -14.589 9.514 1.00 85.75 100 PRO A N 1
ATOM 781 C CA . PRO A 1 100 ? -0.838 -14.125 9.421 1.00 85.75 100 PRO A CA 1
ATOM 782 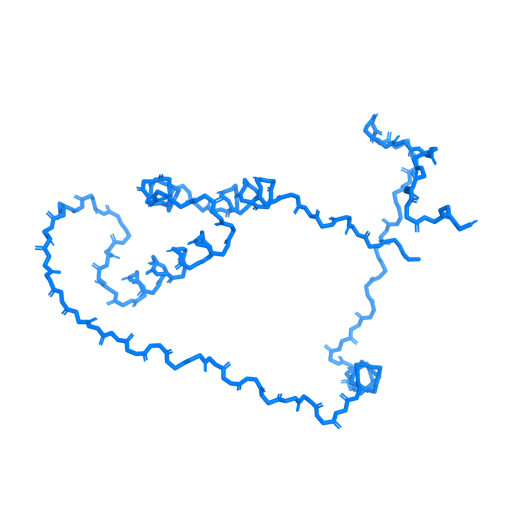C C . PRO A 1 100 ? -0.197 -14.707 8.163 1.00 85.75 100 PRO A C 1
ATOM 784 O O . PRO A 1 100 ? -0.195 -15.923 7.956 1.00 85.75 100 PRO A O 1
ATOM 787 N N . PHE A 1 101 ? 0.345 -13.836 7.319 1.00 83.25 101 PHE A N 1
ATOM 788 C CA . PHE A 1 101 ? 1.157 -14.236 6.181 1.00 83.25 101 PHE A CA 1
ATOM 789 C C . PHE A 1 101 ? 2.617 -13.943 6.500 1.00 83.25 101 PHE A C 1
ATOM 791 O O . PHE A 1 101 ? 3.054 -12.791 6.513 1.00 83.25 101 PHE A O 1
ATOM 798 N N . TYR A 1 102 ? 3.377 -14.996 6.784 1.00 78.75 102 TYR A N 1
ATOM 799 C CA . TYR A 1 102 ? 4.809 -14.870 7.003 1.00 78.75 102 TYR A CA 1
ATOM 800 C C . TYR A 1 102 ? 5.497 -14.735 5.648 1.00 78.75 102 TYR A C 1
ATOM 802 O O . TYR A 1 102 ? 5.590 -15.696 4.883 1.00 78.75 102 TYR A O 1
ATOM 810 N N . LEU A 1 103 ? 5.972 -13.525 5.347 1.00 78.12 103 LEU A N 1
ATOM 811 C CA . LEU A 1 103 ? 6.812 -13.295 4.179 1.00 78.12 103 LEU A CA 1
ATOM 812 C C . LEU A 1 103 ? 8.038 -14.203 4.271 1.00 78.12 103 LEU A C 1
ATOM 814 O O . LEU A 1 103 ? 8.742 -14.223 5.283 1.00 78.12 103 LEU A O 1
ATOM 818 N N . LYS A 1 104 ? 8.297 -14.955 3.199 1.00 75.50 104 LYS A N 1
ATOM 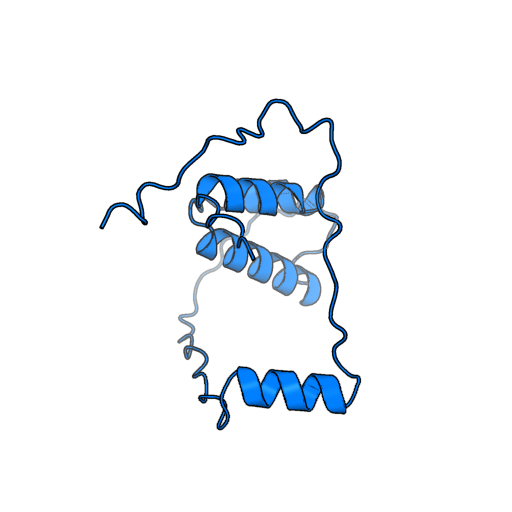819 C CA . LYS A 1 104 ? 9.510 -15.760 3.098 1.00 75.50 104 LYS A CA 1
ATOM 820 C C . LYS A 1 104 ? 10.705 -14.809 3.109 1.00 75.50 104 LYS A C 1
ATOM 822 O O . LYS A 1 104 ? 10.877 -14.027 2.176 1.00 75.50 104 LYS A O 1
ATOM 827 N N . LEU A 1 105 ? 11.510 -14.874 4.171 1.00 74.31 105 LEU A N 1
ATOM 828 C CA . LEU A 1 105 ? 12.783 -14.163 4.245 1.00 74.31 105 LEU A CA 1
ATOM 829 C C . LEU A 1 105 ? 13.630 -14.539 3.029 1.00 74.31 105 LEU A C 1
ATOM 831 O O . LEU A 1 105 ? 13.685 -15.711 2.641 1.00 74.31 105 LEU A O 1
ATOM 835 N N . LEU A 1 106 ? 14.259 -13.534 2.421 1.00 75.31 106 LEU A N 1
ATOM 836 C CA . LEU A 1 106 ? 15.129 -13.739 1.275 1.00 75.31 106 LEU A CA 1
ATOM 837 C C . LEU A 1 106 ? 16.246 -14.704 1.687 1.00 75.31 106 LEU A C 1
ATOM 839 O O . LEU A 1 106 ? 16.995 -14.420 2.620 1.00 75.31 106 LEU A O 1
ATOM 843 N N . GLN A 1 107 ? 16.323 -15.861 1.030 1.00 73.56 107 GLN A N 1
ATOM 844 C CA . GLN A 1 107 ? 17.428 -16.786 1.248 1.00 73.56 107 GLN A CA 1
ATOM 845 C C . GLN A 1 107 ? 18.608 -16.369 0.362 1.00 73.56 107 GLN A C 1
ATOM 847 O O . GLN A 1 107 ? 18.377 -15.964 -0.781 1.00 73.56 107 GLN A O 1
ATOM 852 N N . PRO A 1 108 ? 19.853 -16.455 0.859 1.00 75.75 108 PRO A N 1
ATOM 853 C CA . PRO A 1 108 ? 21.033 -16.180 0.050 1.00 75.75 108 PRO A CA 1
ATOM 854 C C . PRO A 1 108 ? 21.068 -17.047 -1.225 1.00 75.75 108 PRO A C 1
ATOM 856 O O . PRO A 1 108 ? 20.579 -18.179 -1.200 1.00 75.75 108 PRO A O 1
ATOM 859 N N . PRO A 1 109 ? 21.691 -16.571 -2.320 1.00 79.38 109 PRO A N 1
ATOM 860 C CA . PRO A 1 109 ? 22.442 -15.321 -2.429 1.00 79.38 109 PRO A CA 1
ATOM 861 C C . PRO A 1 109 ? 21.532 -14.106 -2.662 1.00 79.38 109 PRO A C 1
ATOM 863 O O . PRO A 1 109 ? 20.623 -14.133 -3.491 1.00 79.38 109 PRO A O 1
ATOM 866 N N . PHE A 1 110 ? 21.790 -13.021 -1.930 1.00 76.38 110 PHE A N 1
ATOM 867 C CA . PHE A 1 110 ? 21.006 -11.793 -2.037 1.00 76.38 110 PHE A CA 1
ATOM 868 C C . PHE A 1 110 ? 21.227 -11.080 -3.390 1.00 76.38 110 PHE A C 1
ATOM 870 O O . PHE A 1 110 ? 22.293 -11.216 -4.000 1.00 76.38 110 PHE A O 1
ATOM 877 N N . PRO A 1 111 ? 20.248 -10.291 -3.876 1.00 79.12 111 PRO A N 1
ATOM 878 C CA . PRO A 1 111 ? 20.419 -9.412 -5.027 1.00 79.12 111 PRO A CA 1
ATOM 879 C C . PRO A 1 111 ? 21.595 -8.452 -4.834 1.00 79.12 111 PRO A C 1
ATOM 881 O O . PRO A 1 111 ? 21.865 -8.009 -3.725 1.00 79.12 111 PRO A O 1
ATOM 884 N N . LYS A 1 112 ? 22.242 -8.038 -5.929 1.00 74.69 112 LYS A N 1
ATOM 885 C CA . LYS A 1 112 ? 23.396 -7.115 -5.887 1.00 74.69 112 LYS A CA 1
ATOM 886 C C . LYS A 1 112 ? 23.088 -5.748 -5.256 1.00 74.69 112 LYS A C 1
ATOM 888 O O . LYS A 1 112 ? 24.005 -5.058 -4.839 1.00 74.69 112 LYS A O 1
ATOM 893 N N . SER A 1 113 ? 21.816 -5.350 -5.218 1.00 73.62 113 SER A N 1
ATOM 894 C CA . SER A 1 113 ? 21.344 -4.115 -4.583 1.00 73.62 113 SER A CA 1
ATOM 895 C C . SER A 1 113 ? 21.110 -4.253 -3.076 1.00 73.62 113 SER A C 1
ATOM 897 O O . SER A 1 113 ? 20.782 -3.267 -2.42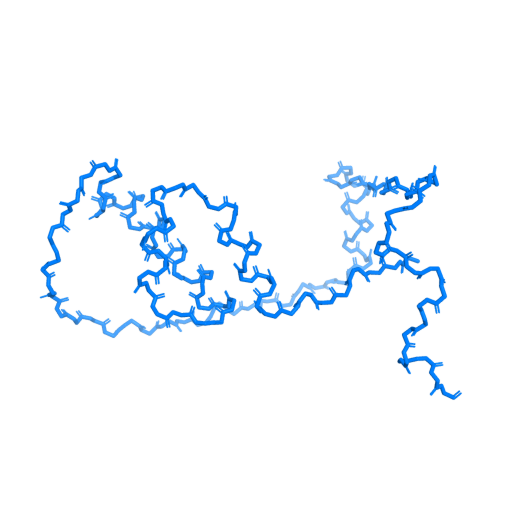2 1.00 73.62 113 SER A O 1
ATOM 899 N N . TYR A 1 114 ? 21.225 -5.462 -2.523 1.00 74.44 114 TYR A N 1
ATOM 900 C CA . TYR A 1 114 ? 21.075 -5.711 -1.098 1.00 74.44 114 TYR A CA 1
ATOM 901 C C . TYR A 1 114 ? 22.406 -5.446 -0.395 1.00 74.44 114 TYR A C 1
ATOM 903 O O . TYR A 1 114 ? 23.390 -6.148 -0.620 1.00 74.44 114 TYR A O 1
ATOM 911 N N . ASN A 1 115 ? 22.434 -4.421 0.451 1.00 72.75 115 ASN A N 1
ATOM 912 C CA . ASN A 1 115 ? 23.574 -4.116 1.303 1.00 72.75 115 ASN A CA 1
ATOM 913 C C . ASN A 1 115 ? 23.236 -4.518 2.742 1.00 72.75 115 ASN A C 1
ATOM 915 O O . ASN A 1 115 ? 22.445 -3.851 3.402 1.00 72.75 115 ASN A O 1
ATOM 919 N N . GLU A 1 116 ? 23.850 -5.599 3.222 1.00 69.75 116 GLU A N 1
ATOM 920 C CA . GLU A 1 116 ? 23.681 -6.109 4.591 1.00 69.75 116 GLU A CA 1
ATOM 921 C C . GLU A 1 116 ? 24.156 -5.105 5.660 1.00 69.75 116 GLU A C 1
ATOM 923 O O . GLU A 1 116 ? 23.658 -5.108 6.782 1.00 69.75 116 GLU A O 1
ATOM 928 N N . ASN A 1 117 ? 25.055 -4.186 5.290 1.00 72.06 117 ASN A N 1
ATOM 929 C CA . ASN A 1 117 ? 25.611 -3.156 6.169 1.00 72.06 117 ASN A CA 1
ATOM 930 C C . ASN A 1 117 ? 24.877 -1.807 6.072 1.00 72.06 117 ASN A C 1
ATOM 932 O O . ASN A 1 117 ? 25.344 -0.818 6.637 1.00 72.06 117 ASN A O 1
ATOM 936 N N . ALA A 1 118 ? 23.763 -1.724 5.336 1.00 75.94 118 ALA A N 1
ATOM 937 C CA . ALA A 1 118 ? 22.978 -0.497 5.263 1.00 75.94 118 ALA A CA 1
ATOM 938 C C . ALA A 1 118 ? 22.283 -0.238 6.610 1.00 75.94 118 ALA A C 1
ATOM 940 O O . ALA A 1 118 ? 21.262 -0.844 6.929 1.00 75.94 118 ALA A O 1
ATOM 941 N N . GLN A 1 119 ? 22.849 0.671 7.400 1.00 70.19 119 GLN A N 1
ATOM 942 C CA . GLN A 1 119 ? 22.239 1.182 8.624 1.00 70.19 119 GLN A CA 1
ATOM 943 C C . GLN A 1 119 ? 21.453 2.450 8.279 1.00 70.19 119 GLN A C 1
ATOM 945 O O . GLN A 1 119 ? 21.979 3.347 7.621 1.00 70.19 119 GLN A O 1
ATOM 950 N N . TYR A 1 120 ? 20.187 2.523 8.693 1.00 65.44 120 TYR A N 1
ATOM 951 C CA . TYR A 1 120 ? 19.412 3.756 8.574 1.00 65.44 120 TYR A CA 1
ATOM 952 C C . TYR A 1 120 ? 19.864 4.733 9.659 1.00 65.44 120 TYR A C 1
ATOM 954 O O . TYR A 1 120 ? 19.872 4.400 10.840 1.00 65.44 120 TYR A O 1
ATOM 962 N N . GLU A 1 121 ? 20.192 5.956 9.256 1.00 65.75 121 GLU A N 1
ATOM 963 C CA . GLU A 1 121 ? 20.710 7.015 10.134 1.00 65.75 121 GLU A CA 1
ATOM 964 C C . GLU A 1 121 ? 19.694 7.487 11.198 1.00 65.75 121 GLU A C 1
ATOM 966 O O . GLU A 1 121 ? 20.053 8.159 12.155 1.00 65.75 121 GLU A O 1
ATOM 971 N N . TYR A 1 122 ? 18.436 7.041 11.106 1.00 58.28 122 TYR A N 1
ATOM 972 C CA . TYR A 1 122 ? 17.357 7.308 12.068 1.00 58.28 122 TYR A CA 1
ATOM 973 C C . TYR A 1 122 ? 17.515 6.645 13.451 1.00 58.28 122 TYR A C 1
ATOM 975 O O . TYR A 1 122 ? 16.642 6.815 14.299 1.00 58.28 122 TYR A O 1
ATOM 983 N N . HIS A 1 123 ? 18.591 5.893 13.690 1.00 59.44 123 HIS A N 1
ATOM 984 C CA . HIS A 1 123 ? 18.862 5.243 14.980 1.00 59.44 123 HIS A CA 1
ATOM 985 C C . HIS A 1 123 ? 20.204 5.641 15.610 1.00 59.44 123 HIS A C 1
ATOM 987 O O . HIS A 1 123 ? 20.679 4.947 16.507 1.00 59.44 123 HIS A O 1
ATOM 993 N N . GLN A 1 124 ? 20.821 6.737 15.164 1.00 54.12 124 GLN A N 1
ATOM 994 C CA . GLN A 1 124 ? 21.907 7.360 15.923 1.00 54.12 124 GLN A CA 1
ATOM 995 C C . GLN A 1 124 ? 21.306 8.317 16.962 1.00 54.12 124 GLN A C 1
ATOM 997 O O . GLN A 1 124 ? 21.167 9.510 16.703 1.00 54.12 124 GLN A O 1
ATOM 1002 N N . GLU A 1 125 ? 20.897 7.767 18.108 1.00 51.41 125 GLU A N 1
ATOM 1003 C CA . GLU A 1 125 ? 20.767 8.521 19.368 1.00 51.41 125 GLU A CA 1
ATOM 1004 C C . GLU A 1 125 ? 22.088 8.482 20.145 1.00 51.41 125 GLU A C 1
ATOM 1006 O O . GLU A 1 125 ? 22.736 7.407 20.159 1.00 51.41 125 GLU A O 1
#

Foldseek 3Di:
DDDDPDDDQQRLVVVVLVPDDPLCNVVLVVPPDSGPVVSVVSVVVVVVCCVVVVDPSPDDDDDDDDDDDDDPPPDPDDDDDPDDPVVVVVVCVVVVVDDDDDDDDDDDPDDPPDDPPDDDPVPPD